Protein AF-A0A967H9K3-F1 (afdb_monomer)

Solvent-accessible surface area (backbone atoms only — not comparable to full-atom values): 3588 Å² total; per-residue (Å²): 116,54,27,72,43,71,44,81,95,39,91,37,32,37,39,38,20,21,69,69,67,22,37,34,38,21,68,62,66,67,77,52,74,45,73,76,31,80,94,74,54,98,65,33,53,25,65,39,58,48,64,38,85,92,42,74,88,45,71,49,74,72

Sequence (62 aa):
MTAVTGVIGQPGTYYFGATGGGVWKTTDYGQSWQNLSDGWFETPSIGGIRVAESDPEVVWVA

Secondary structure (DSSP, 8-state):
--EEEEPTT-TT-EEEEETTTEEEEESSTTSS-EES-TTT-SS-----EEE-SS-TT-EEE-

Structure (mmCIF, N/CA/C/O backbone):
data_AF-A0A967H9K3-F1
#
_entry.id   AF-A0A967H9K3-F1
#
loop_
_atom_site.group_PDB
_atom_site.id
_atom_site.type_symbol
_atom_site.label_atom_id
_atom_site.label_alt_id
_atom_site.label_comp_id
_atom_site.label_asym_id
_atom_site.label_entity_id
_atom_site.label_seq_id
_atom_site.pdbx_PDB_ins_code
_atom_site.Cartn_x
_atom_site.Cartn_y
_atom_site.Cartn_z
_atom_site.occupancy
_atom_site.B_iso_or_equiv
_atom_site.auth_seq_id
_atom_site.auth_comp_id
_atom_site.auth_asym_id
_atom_site.auth_atom_id
_atom_site.pdbx_PDB_model_num
ATOM 1 N N . MET A 1 1 ? 1.093 10.280 -6.356 1.00 59.66 1 MET A N 1
ATOM 2 C CA . MET A 1 1 ? 0.222 9.176 -5.908 1.00 59.66 1 MET A CA 1
ATOM 3 C C . MET A 1 1 ? -0.554 8.705 -7.115 1.00 59.66 1 MET A C 1
ATOM 5 O O . MET A 1 1 ? -1.156 9.531 -7.788 1.00 59.66 1 MET A O 1
ATOM 9 N N . THR A 1 2 ? -0.468 7.423 -7.414 1.00 70.75 2 THR A N 1
ATOM 10 C CA . THR A 1 2 ? -1.040 6.800 -8.619 1.00 70.75 2 THR A CA 1
ATOM 11 C C . THR A 1 2 ? -2.168 5.844 -8.276 1.00 70.75 2 THR A C 1
ATOM 13 O O . THR A 1 2 ? -3.122 5.732 -9.035 1.00 70.75 2 THR A O 1
ATOM 16 N N . ALA A 1 3 ? -2.105 5.216 -7.103 1.00 76.94 3 ALA A N 1
ATOM 17 C CA . ALA A 1 3 ? -3.153 4.350 -6.590 1.00 76.94 3 ALA A CA 1
ATOM 18 C C . ALA A 1 3 ? -3.230 4.466 -5.064 1.00 76.94 3 ALA A C 1
ATOM 20 O O . ALA A 1 3 ? -2.210 4.667 -4.405 1.00 76.94 3 ALA A O 1
ATOM 21 N N . VAL A 1 4 ? -4.432 4.326 -4.509 1.00 80.19 4 VAL A N 1
ATOM 22 C CA . VAL A 1 4 ? -4.680 4.221 -3.067 1.00 80.19 4 VAL A CA 1
ATOM 23 C C . VAL A 1 4 ? -5.765 3.179 -2.837 1.00 80.19 4 VAL A C 1
ATOM 25 O O . VAL A 1 4 ? -6.719 3.090 -3.610 1.00 80.19 4 VAL A O 1
ATOM 28 N N . THR A 1 5 ? -5.616 2.370 -1.796 1.00 83.00 5 THR A N 1
ATOM 29 C CA . THR A 1 5 ? -6.607 1.363 -1.424 1.00 83.00 5 THR A CA 1
ATOM 30 C C . THR A 1 5 ? -6.658 1.185 0.090 1.00 83.00 5 THR A C 1
ATOM 32 O O . THR A 1 5 ? -5.647 1.307 0.785 1.00 83.00 5 THR A O 1
ATOM 35 N N . GLY A 1 6 ? -7.864 0.953 0.603 1.00 83.62 6 GLY A N 1
ATOM 36 C CA . GLY A 1 6 ? -8.103 0.599 1.998 1.00 83.62 6 GLY A CA 1
ATOM 37 C C . GLY A 1 6 ? -8.234 -0.911 2.158 1.00 83.62 6 GLY A C 1
ATOM 38 O O . GLY A 1 6 ? -8.503 -1.629 1.196 1.00 83.62 6 GLY A O 1
ATOM 39 N N . VAL A 1 7 ? -8.063 -1.389 3.385 1.00 83.75 7 VAL A N 1
ATOM 40 C CA . VAL A 1 7 ? -8.158 -2.815 3.701 1.00 83.75 7 VAL A CA 1
ATOM 41 C C . VAL A 1 7 ? -9.510 -3.138 4.318 1.00 83.75 7 VAL A C 1
ATOM 43 O O . VAL A 1 7 ? -9.872 -2.615 5.374 1.00 83.75 7 VAL A O 1
ATOM 46 N N . ILE A 1 8 ? -10.256 -4.039 3.681 1.00 80.06 8 ILE A N 1
ATOM 47 C CA . ILE A 1 8 ? -11.522 -4.533 4.225 1.00 80.06 8 ILE A CA 1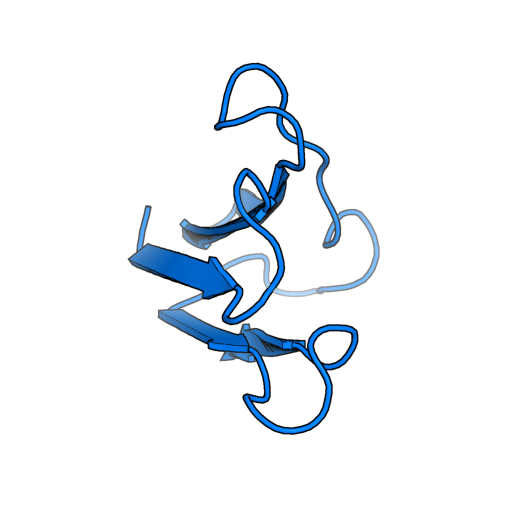
ATOM 48 C C . ILE A 1 8 ? -11.229 -5.324 5.507 1.00 80.06 8 ILE A C 1
ATOM 50 O O . ILE A 1 8 ? -10.380 -6.209 5.526 1.00 80.06 8 ILE A O 1
ATOM 54 N N . GLY A 1 9 ? -11.914 -4.979 6.600 1.00 80.12 9 GLY A N 1
ATOM 55 C CA . GLY A 1 9 ? -11.743 -5.636 7.901 1.00 80.12 9 GLY A CA 1
ATOM 56 C C . GLY A 1 9 ? -10.593 -5.103 8.765 1.00 80.12 9 GLY A C 1
ATOM 57 O O . GLY A 1 9 ? -10.494 -5.506 9.920 1.00 80.12 9 GLY A O 1
ATOM 58 N N . GLN A 1 10 ? -9.776 -4.162 8.271 1.00 81.19 10 GLN A N 1
ATOM 59 C CA . GLN A 1 10 ? -8.732 -3.494 9.064 1.00 81.19 10 GLN A CA 1
ATOM 60 C C . GLN A 1 10 ? -8.888 -1.965 9.014 1.00 81.19 10 GLN A C 1
ATOM 62 O O . GLN A 1 10 ? -8.221 -1.288 8.224 1.00 81.19 10 GLN A O 1
ATOM 67 N N . PRO A 1 11 ? -9.771 -1.393 9.854 1.00 81.06 11 PRO A N 1
ATOM 68 C CA . P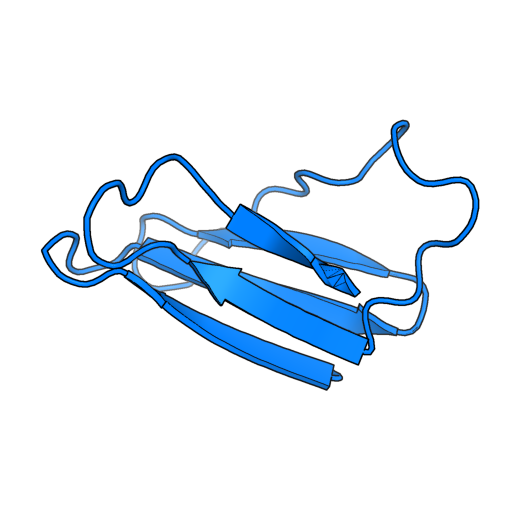RO A 1 11 ? -9.934 0.051 9.947 1.00 81.06 11 PRO A CA 1
ATOM 69 C C . PRO A 1 11 ? -8.608 0.711 10.342 1.00 81.06 11 PRO A C 1
ATOM 71 O O . PRO A 1 11 ? -7.994 0.327 11.334 1.00 81.06 11 PRO A O 1
ATOM 74 N N . GLY A 1 12 ? -8.169 1.700 9.562 1.00 82.75 12 GLY A N 1
ATOM 75 C CA . GLY A 1 12 ? -6.902 2.404 9.787 1.00 82.75 12 GLY A CA 1
ATOM 76 C C . GLY A 1 12 ? -5.730 1.898 8.948 1.00 82.75 12 GLY A C 1
ATOM 77 O O . GLY A 1 12 ? -4.724 2.605 8.868 1.00 82.75 12 GLY A O 1
ATOM 78 N N . THR A 1 13 ? -5.873 0.750 8.271 1.00 88.06 13 THR A N 1
ATOM 79 C CA . THR A 1 13 ? -4.866 0.246 7.332 1.00 88.06 13 THR A CA 1
ATOM 80 C C . THR A 1 13 ? -5.144 0.730 5.913 1.00 88.06 13 THR A C 1
ATOM 82 O O . THR A 1 13 ? -6.187 0.426 5.326 1.00 88.06 13 THR A O 1
ATOM 85 N N . TYR A 1 14 ? -4.177 1.443 5.336 1.00 87.69 14 TYR A N 1
ATOM 86 C CA . TYR A 1 14 ? -4.234 1.905 3.949 1.00 87.69 14 TYR A CA 1
ATOM 87 C C . TYR A 1 14 ? -2.911 1.657 3.237 1.00 87.69 14 TYR A C 1
ATOM 89 O O . TYR A 1 14 ? -1.842 1.663 3.850 1.00 87.69 14 TYR A O 1
ATOM 97 N N . TYR A 1 15 ? -2.998 1.491 1.923 1.00 86.75 15 TYR A N 1
ATOM 98 C CA . TYR A 1 15 ? -1.850 1.376 1.039 1.00 86.75 15 TYR A CA 1
ATOM 99 C C . TYR A 1 15 ? -1.938 2.433 -0.055 1.00 86.75 15 TYR A C 1
ATOM 101 O O . TYR A 1 15 ? -3.013 2.655 -0.616 1.00 86.75 15 TYR A O 1
ATOM 109 N N . PHE A 1 16 ? -0.816 3.061 -0.401 1.00 86.25 16 PHE A N 1
ATOM 110 C CA . PHE A 1 16 ? -0.733 3.882 -1.607 1.00 86.25 16 PHE A CA 1
ATOM 111 C C . PHE A 1 16 ? 0.529 3.592 -2.410 1.00 86.25 16 PHE A C 1
ATOM 113 O O . PHE A 1 16 ? 1.563 3.180 -1.884 1.00 86.25 16 PHE A O 1
ATOM 120 N N . GLY A 1 17 ? 0.411 3.822 -3.715 1.00 83.94 17 GLY A N 1
ATOM 121 C CA . GLY A 1 17 ? 1.483 3.715 -4.691 1.00 83.94 17 GLY A CA 1
ATOM 122 C C . GLY A 1 17 ? 1.912 5.096 -5.155 1.00 83.94 17 GLY A C 1
ATOM 123 O O . GLY A 1 17 ? 1.078 5.979 -5.404 1.00 83.94 17 GLY A O 1
ATOM 124 N N . ALA A 1 18 ? 3.219 5.295 -5.263 1.00 76.94 18 ALA A N 1
ATOM 125 C CA . ALA A 1 18 ? 3.811 6.490 -5.840 1.00 76.94 18 ALA A CA 1
ATOM 126 C C . ALA A 1 18 ? 4.553 6.153 -7.138 1.00 76.94 18 ALA A C 1
ATOM 128 O O . ALA A 1 18 ? 5.271 5.160 -7.220 1.00 76.94 18 ALA A O 1
ATOM 129 N N . THR A 1 19 ? 4.425 7.017 -8.145 1.00 69.75 19 THR A N 1
ATOM 130 C CA . THR A 1 19 ? 5.255 6.969 -9.353 1.00 69.75 19 THR A CA 1
ATOM 131 C C . THR A 1 19 ? 6.702 7.259 -8.975 1.00 69.75 19 THR A C 1
ATOM 133 O O . THR A 1 19 ? 6.996 8.341 -8.472 1.00 69.75 19 THR A O 1
ATOM 136 N N . GLY A 1 20 ? 7.599 6.300 -9.183 1.00 68.88 20 GLY A N 1
ATOM 137 C CA . GLY A 1 20 ? 9.003 6.420 -8.802 1.00 68.88 20 GLY A CA 1
ATOM 138 C C . GLY A 1 20 ? 9.276 6.394 -7.291 1.00 68.88 20 GLY A C 1
ATOM 139 O O . GLY A 1 20 ? 10.416 6.603 -6.895 1.00 68.88 20 GLY A O 1
ATOM 140 N N . GLY A 1 21 ? 8.258 6.156 -6.455 1.00 73.69 21 GLY A N 1
ATOM 141 C CA . GLY A 1 21 ? 8.364 6.177 -4.991 1.00 73.69 21 GLY A CA 1
ATOM 142 C C . GLY A 1 21 ? 7.908 4.889 -4.306 1.00 73.69 21 GLY A C 1
ATOM 143 O O . GLY A 1 21 ? 7.952 4.823 -3.079 1.00 73.69 21 GLY A O 1
ATOM 144 N N . GLY A 1 22 ? 7.464 3.889 -5.074 1.00 82.88 22 GLY A N 1
ATOM 145 C CA . GLY A 1 22 ? 7.137 2.55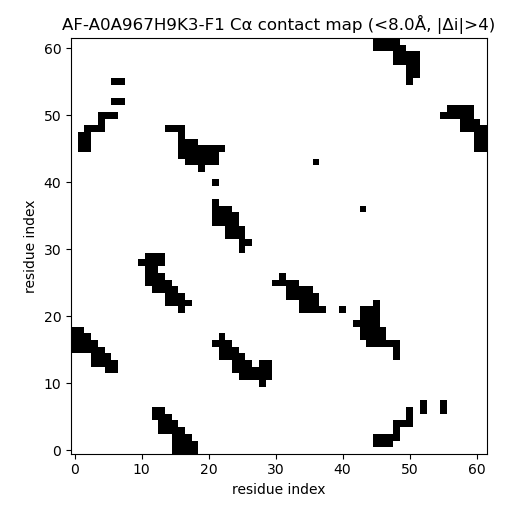9 -4.577 1.00 82.88 22 GLY A CA 1
ATOM 146 C C . GLY A 1 22 ? 5.812 2.457 -3.809 1.00 82.88 22 GLY A C 1
ATOM 147 O O . GLY A 1 22 ? 4.863 3.202 -4.070 1.00 82.88 22 GLY A O 1
ATOM 148 N N . VAL A 1 23 ? 5.735 1.489 -2.897 1.00 85.12 23 VAL A N 1
ATOM 149 C CA . VAL A 1 23 ? 4.547 1.090 -2.133 1.00 85.12 23 VAL A CA 1
ATOM 150 C C . VAL A 1 23 ? 4.700 1.512 -0.682 1.00 85.12 23 VAL A C 1
ATOM 152 O O . VAL A 1 23 ? 5.699 1.203 -0.031 1.00 85.12 23 VAL A O 1
ATOM 155 N N . TRP A 1 24 ? 3.666 2.158 -0.160 1.00 86.56 24 TRP A N 1
ATOM 156 C CA . TRP A 1 24 ? 3.616 2.644 1.210 1.00 86.56 24 TRP A CA 1
ATOM 157 C C . TRP A 1 24 ? 2.402 2.077 1.931 1.00 86.56 24 TRP A C 1
ATOM 159 O O . TRP A 1 24 ? 1.327 1.957 1.341 1.00 86.56 24 TRP A O 1
ATOM 169 N N . LYS A 1 25 ? 2.571 1.763 3.215 1.00 87.50 25 LYS A N 1
ATOM 170 C CA . LYS A 1 25 ? 1.522 1.269 4.110 1.00 87.50 25 LYS A CA 1
ATOM 171 C C . LYS A 1 25 ? 1.406 2.157 5.336 1.00 87.50 25 LYS A C 1
ATOM 173 O O . LYS A 1 25 ? 2.409 2.561 5.912 1.00 87.50 25 LYS A O 1
ATOM 178 N N . THR A 1 26 ? 0.181 2.393 5.768 1.00 89.56 26 THR A N 1
ATOM 179 C CA . THR A 1 26 ? -0.141 2.945 7.085 1.00 89.56 26 THR A CA 1
ATOM 180 C C . THR A 1 26 ? -1.039 1.964 7.828 1.00 89.56 26 THR A C 1
ATOM 182 O O . THR A 1 26 ? -1.756 1.186 7.199 1.00 89.56 26 THR A O 1
ATOM 185 N N . THR A 1 27 ? -0.997 2.001 9.156 1.00 89.38 27 THR A N 1
ATOM 186 C CA . THR A 1 27 ? -1.904 1.269 10.061 1.00 89.38 27 THR A CA 1
ATOM 187 C C . THR A 1 27 ? -2.500 2.182 11.134 1.00 89.38 27 THR A C 1
ATOM 189 O O . THR A 1 27 ? -3.163 1.715 12.054 1.00 89.38 27 THR A O 1
ATOM 192 N N . ASP A 1 28 ? -2.234 3.485 11.051 1.00 89.31 28 ASP A N 1
ATOM 193 C CA . ASP A 1 28 ? -2.594 4.493 12.049 1.00 89.31 28 ASP A CA 1
ATOM 194 C C . ASP A 1 28 ? -3.427 5.624 11.431 1.00 89.31 2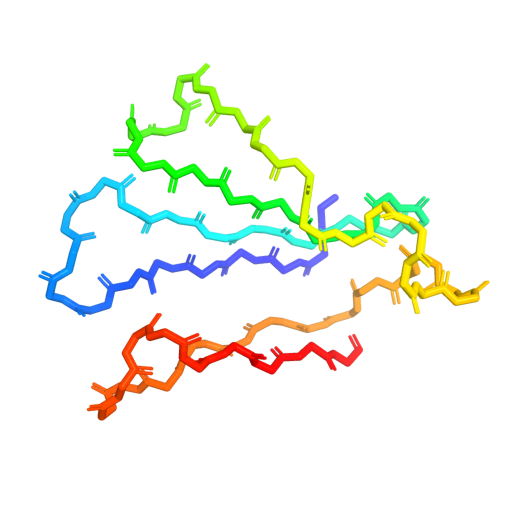8 ASP A C 1
ATOM 196 O O . ASP A 1 28 ? -3.345 6.780 11.846 1.00 89.31 28 ASP A O 1
ATOM 200 N N . TYR A 1 29 ? -4.263 5.274 10.447 1.00 85.81 29 TYR A N 1
ATOM 201 C CA . TYR A 1 29 ? -5.134 6.205 9.724 1.00 85.81 29 TYR A CA 1
ATOM 202 C C . TYR A 1 29 ? -4.377 7.260 8.902 1.00 85.81 29 TYR A C 1
ATOM 204 O O . TYR A 1 29 ? -4.895 8.347 8.651 1.00 85.81 29 TYR A O 1
ATOM 212 N N . GLY A 1 30 ? -3.169 6.934 8.437 1.00 84.81 30 GLY A N 1
ATOM 213 C CA . GLY A 1 30 ? -2.363 7.809 7.586 1.00 84.81 30 GLY A CA 1
ATOM 214 C C . GLY A 1 30 ? -1.519 8.825 8.349 1.00 84.81 30 GLY A C 1
ATOM 215 O O . GLY A 1 30 ? -1.032 9.769 7.725 1.00 84.81 30 GLY A O 1
ATOM 216 N N . GLN A 1 31 ? -1.333 8.649 9.662 1.00 86.25 31 GLN A N 1
ATOM 217 C CA . GLN A 1 31 ? -0.433 9.495 10.451 1.00 86.25 31 GLN A CA 1
ATOM 218 C C . GLN A 1 31 ? 1.038 9.159 10.202 1.00 86.25 31 G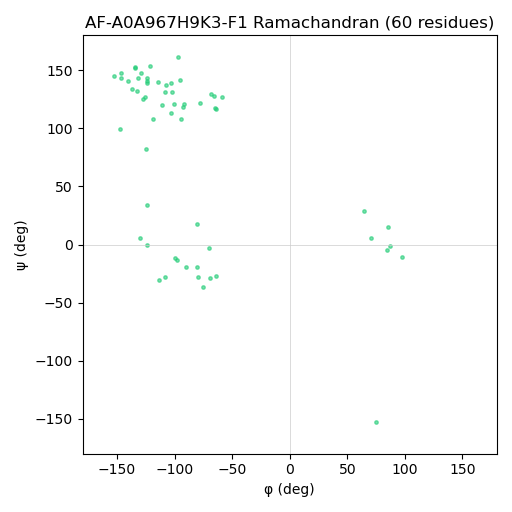LN A C 1
ATOM 220 O O . GLN A 1 31 ? 1.870 10.062 10.124 1.00 86.25 31 GLN A O 1
ATOM 225 N N . SER A 1 32 ? 1.354 7.880 10.012 1.00 89.06 32 SER A N 1
ATOM 226 C CA . SER A 1 32 ? 2.670 7.415 9.597 1.00 89.06 32 SER A CA 1
ATOM 227 C C . SER A 1 32 ? 2.573 6.468 8.408 1.00 89.06 32 SER A C 1
ATOM 229 O O . SER A 1 32 ? 1.603 5.727 8.229 1.00 89.06 32 SER A O 1
ATOM 231 N N . TRP A 1 33 ? 3.605 6.519 7.568 1.00 86.12 33 TRP A N 1
ATOM 232 C CA . TRP A 1 33 ? 3.710 5.721 6.356 1.00 86.12 33 TRP A CA 1
ATOM 233 C C . TRP A 1 33 ? 5.035 4.976 6.357 1.00 86.12 33 TRP A C 1
ATOM 235 O O . TRP A 1 33 ? 6.102 5.576 6.482 1.00 86.12 33 TRP A O 1
ATOM 245 N N . GLN A 1 34 ? 4.956 3.662 6.210 1.00 86.31 34 GLN A N 1
ATOM 246 C CA . GLN A 1 34 ? 6.097 2.769 6.097 1.00 86.31 34 GLN A CA 1
ATOM 247 C C . GLN A 1 34 ? 6.286 2.381 4.635 1.00 86.31 34 GLN A C 1
ATOM 249 O O . GLN A 1 34 ? 5.327 1.988 3.966 1.00 86.31 34 GLN A O 1
ATOM 254 N N . ASN A 1 35 ? 7.517 2.493 4.140 1.00 83.00 35 ASN A N 1
ATOM 255 C CA . ASN A 1 35 ? 7.855 2.048 2.796 1.00 83.00 35 ASN A CA 1
ATOM 256 C C . ASN A 1 35 ? 8.001 0.520 2.790 1.00 83.00 35 ASN A C 1
ATOM 258 O O . ASN A 1 35 ? 8.803 -0.028 3.541 1.00 83.00 35 ASN A O 1
ATOM 262 N N . LEU A 1 36 ? 7.215 -0.159 1.956 1.00 79.69 36 LEU A N 1
ATOM 263 C CA . LEU A 1 36 ? 7.247 -1.618 1.792 1.00 79.69 36 LEU A CA 1
ATOM 264 C C . LEU A 1 36 ? 8.066 -2.070 0.581 1.00 79.69 36 LEU A C 1
ATOM 266 O O . LEU A 1 36 ? 8.345 -3.252 0.421 1.00 79.69 36 LEU A O 1
ATOM 270 N N . SER A 1 37 ? 8.397 -1.136 -0.300 1.00 72.44 37 SER A N 1
ATOM 271 C CA . SER A 1 37 ? 9.046 -1.387 -1.588 1.00 72.44 37 SER A CA 1
ATOM 272 C C . SER A 1 37 ? 10.551 -1.144 -1.600 1.00 72.44 37 SER A C 1
ATOM 274 O O . SER A 1 37 ? 11.205 -1.489 -2.585 1.00 72.44 37 SER A O 1
ATOM 276 N N . ASP A 1 38 ? 11.092 -0.523 -0.554 1.00 66.44 38 ASP A N 1
ATOM 277 C CA . ASP A 1 38 ? 12.483 -0.088 -0.529 1.00 66.44 38 ASP A CA 1
ATOM 278 C C . ASP A 1 38 ? 13.411 -1.311 -0.595 1.00 66.44 38 ASP A C 1
ATOM 280 O O . ASP A 1 38 ? 13.362 -2.195 0.262 1.00 66.44 38 ASP A O 1
ATOM 284 N N . GLY A 1 39 ? 14.199 -1.402 -1.670 1.00 62.75 39 GLY A N 1
ATOM 285 C CA . GLY A 1 39 ? 15.123 -2.513 -1.935 1.00 62.75 39 GLY A CA 1
ATOM 286 C C . GLY A 1 39 ? 14.559 -3.735 -2.676 1.00 62.75 39 GLY A C 1
ATOM 287 O O . GLY A 1 39 ? 15.329 -4.651 -2.952 1.00 62.75 39 GLY A O 1
ATOM 288 N N . TRP A 1 40 ? 13.268 -3.765 -3.032 1.00 63.97 40 TRP A N 1
ATOM 289 C CA . TRP A 1 40 ? 12.643 -4.928 -3.696 1.00 63.97 40 TRP A CA 1
ATOM 290 C C . TRP A 1 40 ? 12.314 -4.713 -5.175 1.00 63.97 40 TRP A C 1
ATOM 292 O O . TRP A 1 40 ? 12.293 -5.673 -5.942 1.00 63.97 40 TRP A O 1
ATOM 302 N N . PHE A 1 41 ? 12.057 -3.471 -5.589 1.00 64.44 41 PHE A N 1
ATOM 303 C CA . PHE A 1 41 ? 11.624 -3.162 -6.952 1.00 64.44 41 PHE A CA 1
ATOM 304 C C . PHE A 1 41 ? 12.719 -2.412 -7.719 1.00 64.44 41 PHE A C 1
ATOM 306 O O . PHE A 1 41 ? 13.088 -1.302 -7.342 1.00 64.44 41 PHE A O 1
ATOM 313 N N . GLU A 1 42 ? 13.196 -2.981 -8.834 1.00 61.44 42 GLU A N 1
ATOM 314 C CA . GLU A 1 42 ? 14.108 -2.292 -9.771 1.00 61.44 42 GLU A CA 1
ATOM 315 C C . GLU A 1 42 ? 13.446 -1.068 -10.426 1.00 61.44 42 GLU A C 1
ATOM 317 O O . GLU A 1 42 ? 14.120 -0.103 -10.783 1.00 61.44 42 GLU A O 1
ATOM 322 N N . THR A 1 43 ? 12.115 -1.074 -10.546 1.00 63.25 43 THR A N 1
ATOM 323 C CA . THR A 1 43 ? 11.321 0.055 -11.039 1.00 63.25 43 THR A CA 1
ATOM 324 C C . THR A 1 43 ? 10.341 0.529 -9.963 1.00 63.25 43 THR A C 1
ATOM 326 O O . THR A 1 43 ? 9.336 -0.140 -9.723 1.00 63.25 43 THR A O 1
ATOM 329 N N . PRO A 1 44 ? 10.555 1.700 -9.339 1.00 65.06 44 PRO A N 1
ATOM 330 C CA . PRO A 1 44 ? 9.713 2.173 -8.238 1.00 65.06 44 PRO A CA 1
ATOM 331 C C . PRO A 1 44 ? 8.393 2.825 -8.695 1.00 65.06 44 PRO A C 1
ATOM 333 O O . PRO A 1 44 ? 7.766 3.564 -7.938 1.00 65.06 44 PRO A O 1
ATOM 336 N N . SER A 1 45 ? 7.957 2.595 -9.935 1.00 68.56 45 SER A N 1
ATOM 3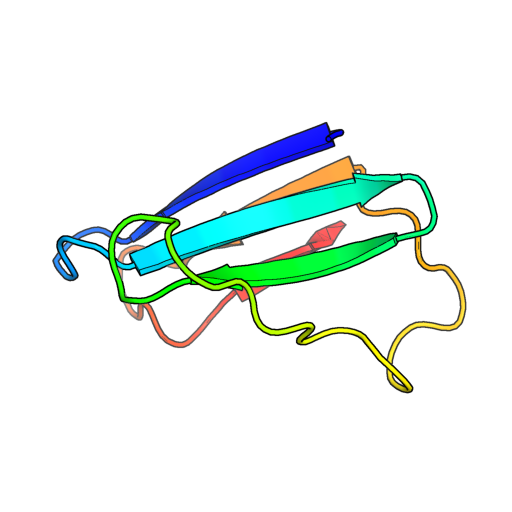37 C CA . SER A 1 45 ? 6.712 3.144 -10.481 1.00 68.56 45 SER A CA 1
ATOM 338 C C . SER A 1 45 ? 5.567 2.161 -10.315 1.00 68.56 45 SER A C 1
ATOM 340 O O . SER A 1 45 ? 5.509 1.169 -11.027 1.00 68.56 45 SER A O 1
ATOM 342 N N . ILE A 1 46 ? 4.646 2.479 -9.405 1.00 76.62 46 ILE A N 1
ATOM 343 C CA . ILE A 1 46 ? 3.445 1.677 -9.154 1.00 76.62 46 ILE A CA 1
ATOM 344 C C . ILE A 1 46 ? 2.246 2.360 -9.814 1.00 76.62 46 ILE A C 1
ATOM 346 O O . ILE A 1 46 ? 1.874 3.459 -9.410 1.00 76.62 46 ILE A O 1
ATOM 350 N N . GLY A 1 47 ? 1.657 1.754 -10.838 1.00 71.12 47 GLY A N 1
ATOM 351 C CA . GLY A 1 47 ? 0.455 2.206 -11.543 1.00 71.12 47 GLY A CA 1
ATOM 352 C C . GLY A 1 47 ? -0.859 1.678 -10.955 1.00 71.12 47 GLY A C 1
ATOM 353 O O . GLY A 1 47 ? -1.904 2.287 -11.178 1.00 71.12 47 GLY A O 1
ATOM 354 N N . GLY A 1 48 ? -0.829 0.599 -10.168 1.00 76.88 48 GLY A N 1
ATOM 355 C CA . GLY A 1 48 ? -2.017 0.048 -9.509 1.00 76.88 48 GLY A CA 1
ATOM 356 C C . GLY A 1 48 ? -1.696 -0.693 -8.214 1.00 76.88 48 GLY A C 1
ATOM 357 O O . GLY A 1 48 ? -0.664 -1.347 -8.117 1.00 76.88 48 GLY A O 1
ATOM 358 N N . ILE A 1 49 ? -2.591 -0.606 -7.221 1.00 80.25 49 ILE A N 1
ATOM 359 C CA . ILE A 1 49 ? -2.519 -1.388 -5.975 1.00 80.25 49 ILE A CA 1
ATOM 360 C C . ILE A 1 49 ? -3.884 -2.005 -5.685 1.00 80.25 49 ILE A C 1
ATOM 362 O O . ILE A 1 49 ? -4.901 -1.30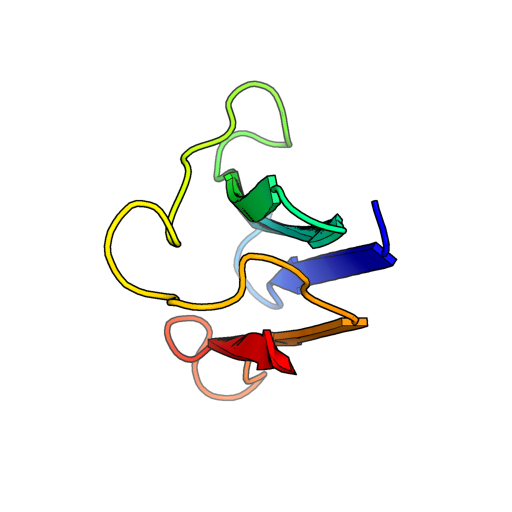6 -5.705 1.00 80.25 49 ILE A O 1
ATOM 366 N N . ARG A 1 50 ? -3.903 -3.303 -5.375 1.00 82.31 50 ARG A N 1
ATOM 367 C CA . ARG A 1 50 ? -5.088 -4.022 -4.894 1.00 82.31 50 ARG A CA 1
ATOM 368 C C . ARG A 1 50 ? -4.705 -4.949 -3.743 1.00 82.31 50 ARG A C 1
ATOM 370 O O . ARG A 1 50 ? -3.745 -5.705 -3.852 1.00 82.31 50 ARG A O 1
ATOM 377 N N . VAL A 1 51 ? -5.492 -4.920 -2.674 1.00 82.19 51 VAL A N 1
ATOM 378 C CA . VAL A 1 51 ? -5.393 -5.857 -1.544 1.00 82.19 51 VAL A CA 1
ATOM 379 C C . VAL A 1 51 ? -6.392 -6.993 -1.760 1.00 82.19 51 VAL A C 1
ATOM 381 O O . VAL A 1 51 ? -7.487 -6.745 -2.275 1.00 82.19 51 VAL A O 1
ATOM 384 N N . ALA A 1 52 ? -6.035 -8.231 -1.415 1.00 81.88 52 ALA A N 1
ATOM 385 C CA . ALA A 1 52 ? -6.983 -9.337 -1.481 1.00 81.88 52 ALA A CA 1
ATOM 386 C C . ALA A 1 52 ? -8.076 -9.160 -0.426 1.00 81.88 52 ALA A C 1
ATOM 388 O O . ALA A 1 52 ? -7.798 -8.970 0.754 1.00 81.88 52 ALA A O 1
ATOM 389 N N . GLU A 1 53 ? -9.336 -9.268 -0.842 1.00 77.00 53 GLU A N 1
ATOM 390 C CA . GLU A 1 53 ? -10.463 -9.198 0.095 1.00 77.00 53 GLU A CA 1
ATOM 391 C C . GLU A 1 53 ? -10.519 -10.432 1.008 1.00 77.00 53 GLU A C 1
ATOM 393 O O . GLU A 1 53 ? -10.982 -10.344 2.140 1.00 77.00 53 GLU A O 1
ATOM 398 N N . SER A 1 54 ? -10.031 -11.579 0.521 1.00 80.69 54 SER A N 1
ATOM 399 C CA . SER A 1 54 ? -9.970 -12.838 1.269 1.00 80.69 54 SER A CA 1
ATOM 400 C C . SER A 1 54 ? -8.801 -12.913 2.248 1.00 80.69 54 SER A C 1
ATOM 402 O O . SER A 1 54 ? -8.889 -13.637 3.234 1.00 80.69 54 SER A O 1
ATOM 404 N N . ASP A 1 55 ? -7.707 -12.208 1.952 1.00 78.50 55 ASP A N 1
ATOM 405 C CA . ASP A 1 55 ? -6.500 -12.181 2.775 1.00 78.50 55 ASP A CA 1
ATOM 406 C C . ASP A 1 55 ? -5.820 -10.802 2.685 1.00 78.50 55 ASP A C 1
ATOM 408 O O . ASP A 1 55 ? -5.102 -10.512 1.723 1.00 78.50 55 ASP A O 1
ATOM 412 N N . PRO A 1 56 ? -6.031 -9.937 3.686 1.00 75.94 56 PRO A N 1
ATOM 413 C CA . PRO A 1 56 ? -5.490 -8.588 3.679 1.00 75.94 56 PRO A CA 1
ATOM 414 C C . PRO A 1 56 ? -3.963 -8.500 3.856 1.00 75.94 56 PRO A C 1
ATOM 416 O O . PRO A 1 56 ? -3.411 -7.395 3.789 1.00 75.94 56 PRO A O 1
ATOM 419 N N . GLU A 1 57 ? -3.267 -9.624 4.066 1.00 77.12 57 GLU A N 1
ATOM 420 C CA . GLU A 1 57 ? -1.801 -9.691 4.012 1.00 77.12 57 GLU A CA 1
ATOM 421 C C . GLU A 1 57 ? -1.271 -9.782 2.573 1.00 77.12 57 GLU A C 1
ATOM 423 O O . GLU A 1 57 ? -0.116 -9.435 2.315 1.00 77.12 57 GLU A O 1
ATOM 428 N N . VAL A 1 58 ? -2.117 -10.175 1.614 1.00 79.88 58 VAL A N 1
ATOM 429 C CA . VAL A 1 58 ? -1.745 -10.292 0.202 1.00 79.88 58 VAL A CA 1
ATOM 430 C C . VAL A 1 58 ? -2.067 -8.995 -0.543 1.00 79.88 58 VAL A C 1
ATOM 432 O O . VAL A 1 58 ? -3.223 -8.581 -0.665 1.00 79.88 58 VAL A O 1
ATOM 435 N N . VAL A 1 59 ? -1.026 -8.360 -1.087 1.00 79.00 59 VAL A N 1
ATOM 436 C CA . VAL A 1 59 ? -1.124 -7.107 -1.849 1.00 79.00 59 VAL A CA 1
ATOM 437 C C . VAL A 1 59 ? -0.475 -7.281 -3.217 1.00 79.00 59 VAL A C 1
ATOM 439 O O . VAL A 1 59 ? 0.687 -7.668 -3.314 1.00 79.00 59 VAL A O 1
ATOM 442 N N . TRP A 1 60 ? -1.213 -6.956 -4.278 1.00 78.00 60 TRP A N 1
ATOM 443 C CA . TRP A 1 60 ? -0.698 -6.921 -5.646 1.00 78.00 60 TRP A CA 1
ATOM 444 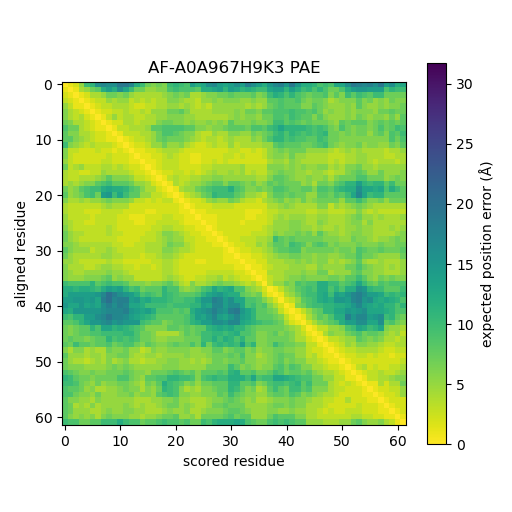C C . TRP A 1 60 ? -0.448 -5.493 -6.096 1.00 78.00 60 TRP A C 1
ATOM 446 O O . TRP A 1 60 ? -1.270 -4.599 -5.863 1.00 78.00 60 TRP A O 1
ATOM 456 N N . VAL A 1 61 ? 0.672 -5.312 -6.790 1.00 78.38 61 VAL A N 1
ATOM 457 C CA . VAL A 1 61 ? 1.090 -4.039 -7.372 1.00 78.38 61 VAL A CA 1
ATOM 458 C C . VAL A 1 61 ? 1.513 -4.236 -8.826 1.00 78.38 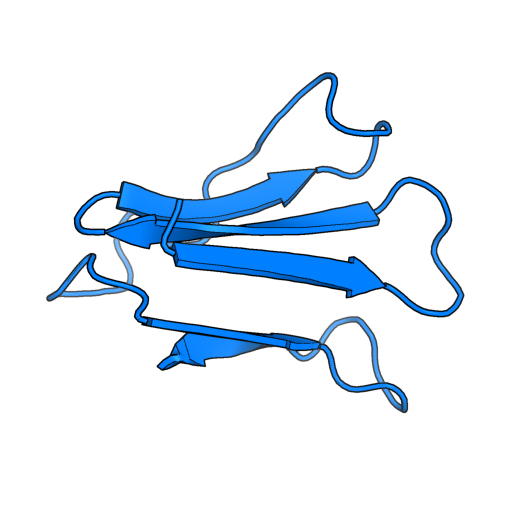61 VAL A C 1
ATOM 460 O O . VAL A 1 61 ? 2.065 -5.283 -9.165 1.00 78.38 61 VAL A O 1
ATOM 463 N N . ALA A 1 62 ? 1.200 -3.260 -9.677 1.00 72.94 62 ALA A N 1
ATOM 464 C CA . ALA A 1 62 ? 1.496 -3.247 -11.114 1.00 72.94 62 ALA A CA 1
ATOM 465 C C . ALA A 1 62 ? 2.005 -1.874 -11.544 1.00 72.94 62 ALA A C 1
ATOM 467 O O . ALA A 1 62 ? 1.624 -0.893 -10.863 1.00 72.94 62 ALA A O 1
#

pLDDT: mean 78.6, std 7.85, range [59.66, 89.56]

Foldseek 3Di:
DQEKDDAPPQPFWIWDADAQQAIWITNHNPPDIDHPPVPPDPGSGWNYWDADNVDNVDIDTD

Nearest PDB structures (foldseek):
  5oj3-assembly1_A  TM=7.729E-01  e=2.337E-01  Cyanidioschyzon merolae strain 10D
  1sqj-assembly1_B  TM=6.726E-01  e=8.171E-02  Geotrichum sp. M128
  5oj3-assembly2_B  TM=7.273E-01  e=2.065E-01  Cyanidioschyzon merolae strain 10D
  8cyi-assembly1_B  TM=7.764E-01  e=1.493E+00  Homo sapiens
  4a2m-assembly2_D  TM=7.077E-01  e=1.166E+00  Bacteroides thetaiotaomicron VPI-5482

Mean predicted aligned error: 6.06 Å

Radius of gyration: 10.92 Å; Cα contacts (8 Å, |Δi|>4): 139; chains: 1; bounding box: 27×22×24 Å